Protein AF-A0A8T3LIY6-F1 (afdb_monomer_lite)

Organism: Escherichia coli (NCBI:txid562)

Structure (mmCIF, N/CA/C/O backbone):
data_AF-A0A8T3LIY6-F1
#
_entry.id   AF-A0A8T3LIY6-F1
#
loop_
_atom_site.group_PDB
_atom_site.id
_atom_site.type_symbol
_atom_site.label_atom_id
_atom_site.label_alt_id
_atom_site.label_comp_id
_atom_site.label_asym_id
_atom_site.label_entity_id
_atom_site.label_seq_id
_atom_site.pdbx_PDB_ins_code
_atom_site.Cartn_x
_atom_site.Cartn_y
_atom_site.Cartn_z
_atom_site.occupancy
_atom_site.B_iso_or_equiv
_atom_site.auth_seq_id
_atom_site.auth_comp_id
_atom_site.auth_asym_id
_atom_site.auth_atom_id
_atom_site.pdbx_PDB_model_num
ATOM 1 N N . MET A 1 1 ? 35.787 -32.618 -0.831 1.00 38.31 1 MET A N 1
ATOM 2 C CA . MET A 1 1 ? 36.709 -31.836 -1.681 1.00 38.31 1 MET A CA 1
ATOM 3 C C . MET A 1 1 ? 35.870 -31.124 -2.733 1.00 38.31 1 MET A C 1
ATOM 5 O O . MET A 1 1 ? 35.469 -31.732 -3.714 1.00 38.31 1 MET A O 1
ATOM 9 N N . THR A 1 2 ? 35.456 -29.892 -2.452 1.00 45.62 2 THR A N 1
ATOM 10 C CA . THR A 1 2 ? 34.542 -29.108 -3.298 1.00 45.62 2 THR A CA 1
ATOM 11 C C . THR A 1 2 ? 35.362 -28.308 -4.312 1.00 45.62 2 THR A C 1
ATOM 13 O O . THR A 1 2 ? 36.294 -27.618 -3.899 1.00 45.62 2 THR A O 1
ATOM 16 N N . PRO A 1 3 ? 35.074 -28.376 -5.624 1.00 53.22 3 PRO A N 1
ATOM 17 C CA . PRO A 1 3 ? 35.859 -27.639 -6.602 1.00 53.22 3 PRO A CA 1
ATOM 18 C C . PRO A 1 3 ? 35.544 -26.142 -6.496 1.00 53.22 3 PRO A C 1
ATOM 20 O O . PRO A 1 3 ? 34.393 -25.719 -6.625 1.00 53.22 3 PRO A O 1
ATOM 23 N N . LEU A 1 4 ? 36.583 -25.336 -6.269 1.00 54.59 4 LEU A N 1
ATOM 24 C CA . LEU A 1 4 ? 36.532 -23.882 -6.388 1.00 54.59 4 LEU A CA 1
ATOM 25 C C . LEU A 1 4 ? 36.185 -23.539 -7.839 1.00 54.59 4 LEU A C 1
ATOM 27 O O . LEU A 1 4 ? 36.994 -23.706 -8.752 1.00 54.59 4 LEU A O 1
ATOM 31 N N . ARG A 1 5 ? 34.946 -23.098 -8.064 1.00 58.50 5 ARG A N 1
ATOM 32 C CA . ARG A 1 5 ? 34.458 -22.676 -9.377 1.00 58.50 5 ARG A CA 1
ATOM 33 C C . ARG A 1 5 ? 35.167 -21.370 -9.754 1.00 58.50 5 ARG A C 1
ATOM 35 O O . ARG A 1 5 ? 34.716 -20.285 -9.401 1.00 58.50 5 ARG A O 1
ATOM 42 N N . VAL A 1 6 ? 36.297 -21.485 -10.451 1.00 55.72 6 VAL A N 1
ATOM 43 C CA . VAL A 1 6 ? 37.022 -20.353 -11.040 1.00 55.72 6 VAL A CA 1
AT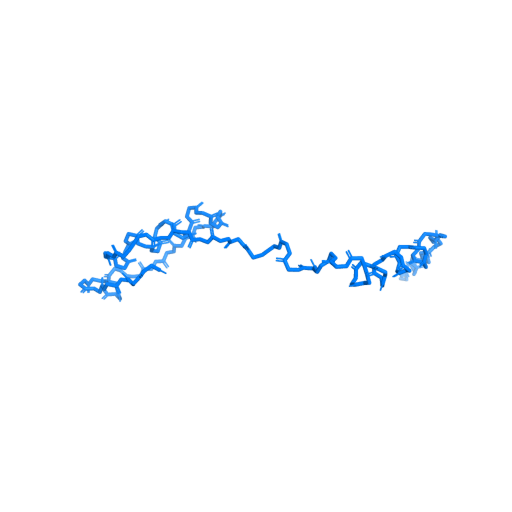OM 44 C C . VAL A 1 6 ? 36.097 -19.681 -12.051 1.00 55.72 6 VAL A C 1
ATOM 46 O O . VAL A 1 6 ? 35.826 -20.216 -13.127 1.00 55.72 6 VAL A O 1
ATOM 49 N N . PHE A 1 7 ? 35.589 -18.505 -11.690 1.00 54.84 7 PHE A N 1
ATOM 50 C CA . PHE A 1 7 ? 34.824 -17.633 -12.572 1.00 54.84 7 PHE A CA 1
ATOM 51 C C . PHE A 1 7 ? 35.753 -17.098 -13.674 1.00 54.84 7 PHE A C 1
ATOM 53 O O . PHE A 1 7 ? 36.270 -15.987 -13.601 1.00 54.84 7 PHE A O 1
ATOM 60 N N . ARG A 1 8 ? 35.965 -17.888 -14.732 1.00 59.00 8 ARG A N 1
ATOM 61 C CA . ARG A 1 8 ? 36.466 -17.380 -16.015 1.00 59.00 8 ARG A CA 1
ATOM 62 C C . ARG A 1 8 ? 35.350 -16.571 -16.659 1.00 59.00 8 ARG A C 1
ATOM 64 O O . ARG A 1 8 ? 34.590 -17.070 -17.480 1.00 59.00 8 ARG A O 1
ATOM 71 N N . LYS A 1 9 ? 35.201 -15.326 -16.227 1.00 52.31 9 LYS A N 1
ATOM 72 C CA . LYS A 1 9 ? 34.284 -14.372 -16.834 1.00 52.31 9 LYS A CA 1
ATOM 73 C C . LYS A 1 9 ? 35.179 -13.259 -17.360 1.00 52.31 9 LYS A C 1
ATOM 75 O O . LYS A 1 9 ? 35.889 -12.629 -16.594 1.00 52.31 9 LYS A O 1
ATOM 80 N N . THR A 1 10 ? 35.212 -13.066 -18.670 1.00 55.16 10 THR A N 1
ATOM 81 C CA . THR A 1 10 ? 35.884 -11.940 -19.345 1.00 55.16 10 THR A CA 1
ATOM 82 C C . THR A 1 10 ? 35.027 -10.669 -19.319 1.00 55.16 10 THR A C 1
ATOM 84 O O . THR A 1 10 ? 35.437 -9.621 -19.800 1.00 55.16 10 THR A O 1
ATOM 87 N N . THR A 1 11 ? 33.841 -10.729 -18.707 1.00 60.47 11 THR A N 1
ATOM 88 C CA . THR A 1 11 ? 32.911 -9.605 -18.559 1.00 60.47 11 THR A CA 1
ATOM 89 C C . THR A 1 11 ? 32.868 -8.873 -17.200 1.00 60.47 11 THR A C 1
ATOM 91 O O . THR A 1 11 ? 32.177 -7.859 -17.148 1.00 60.47 11 THR A O 1
ATOM 94 N N . PRO A 1 12 ? 33.546 -9.269 -16.096 1.00 64.19 12 PRO A N 1
ATOM 95 C CA . PRO A 1 12 ? 33.372 -8.630 -14.796 1.00 64.19 12 PRO A CA 1
ATOM 96 C C . PRO A 1 12 ? 34.055 -7.266 -14.768 1.00 64.19 12 PRO A C 1
ATOM 98 O O . PRO A 1 12 ? 33.486 -6.329 -14.227 1.00 64.19 12 PRO A O 1
ATOM 101 N N . LEU A 1 13 ? 35.213 -7.128 -15.423 1.00 73.06 13 LEU A N 1
ATOM 102 C CA . LEU A 1 13 ? 35.921 -5.855 -15.533 1.00 73.06 13 LEU A CA 1
ATOM 103 C C . LEU A 1 13 ? 35.130 -4.860 -16.386 1.00 73.06 13 LEU A C 1
ATOM 105 O O . LEU A 1 13 ? 34.901 -3.735 -15.967 1.00 73.06 13 LEU A O 1
ATOM 109 N N . VAL A 1 14 ? 34.644 -5.292 -17.552 1.00 77.62 14 VAL A N 1
ATOM 110 C CA . VAL A 1 14 ? 33.819 -4.446 -18.430 1.00 77.62 14 VAL A CA 1
ATOM 111 C C . VAL A 1 14 ? 32.528 -4.025 -17.725 1.00 77.62 14 VAL A C 1
ATOM 113 O O . VAL A 1 14 ? 32.125 -2.868 -17.820 1.00 77.62 14 VAL A O 1
ATOM 116 N N . ASN A 1 15 ? 31.894 -4.934 -16.980 1.00 75.75 15 ASN A N 1
ATOM 117 C CA . ASN A 1 15 ? 30.694 -4.617 -16.212 1.00 75.75 15 ASN A CA 1
ATOM 118 C C . ASN A 1 15 ? 30.993 -3.658 -15.047 1.00 75.75 15 ASN A C 1
ATOM 120 O O . ASN A 1 15 ? 30.230 -2.723 -14.829 1.00 75.75 15 ASN A O 1
ATOM 124 N N . ALA A 1 16 ? 32.118 -3.836 -14.348 1.00 76.31 16 ALA A N 1
ATOM 125 C CA . ALA A 1 16 ? 32.569 -2.936 -13.287 1.00 76.31 16 ALA A CA 1
ATOM 126 C C . ALA A 1 16 ? 32.882 -1.529 -13.819 1.00 76.31 16 ALA A C 1
ATOM 128 O O . ALA A 1 16 ? 32.460 -0.548 -13.218 1.00 76.31 16 ALA A O 1
ATOM 129 N N . ILE A 1 17 ? 33.536 -1.426 -14.982 1.00 79.62 17 ILE A N 1
ATOM 130 C CA . ILE A 1 17 ? 33.808 -0.145 -15.647 1.00 79.62 17 ILE A CA 1
ATOM 131 C C . ILE A 1 17 ? 32.492 0.550 -16.007 1.00 79.62 17 ILE A C 1
ATOM 133 O O . ILE A 1 17 ? 32.296 1.711 -15.659 1.00 79.62 17 ILE A O 1
ATOM 137 N N . ARG A 1 18 ? 31.545 -0.162 -16.630 1.00 75.88 18 ARG A N 1
ATOM 138 C CA . ARG A 1 18 ? 30.221 0.396 -16.959 1.00 75.88 18 ARG A CA 1
ATOM 139 C C . ARG A 1 18 ? 29.476 0.883 -15.714 1.00 75.88 18 ARG A C 1
ATOM 141 O O . ARG A 1 18 ? 28.951 1.990 -15.725 1.00 75.88 18 ARG A O 1
ATOM 148 N N . LEU A 1 19 ? 29.490 0.102 -14.634 1.00 72.50 19 LEU A N 1
ATOM 149 C CA . LEU A 1 19 ? 28.892 0.475 -13.347 1.00 72.50 19 LEU A CA 1
ATOM 150 C C . LEU A 1 19 ? 29.593 1.677 -12.692 1.00 72.50 19 LEU A C 1
ATOM 152 O O . LEU A 1 19 ? 28.920 2.507 -12.095 1.00 72.50 19 LEU A O 1
ATOM 156 N N . SER A 1 20 ? 30.915 1.813 -12.831 1.00 74.38 20 SER A N 1
ATOM 157 C CA . SER A 1 20 ? 31.660 2.980 -12.328 1.00 74.38 20 SER A CA 1
ATOM 158 C C . SER A 1 20 ? 31.442 4.255 -13.148 1.00 74.38 20 SER A C 1
ATOM 160 O O . SER A 1 20 ? 31.653 5.350 -12.637 1.00 7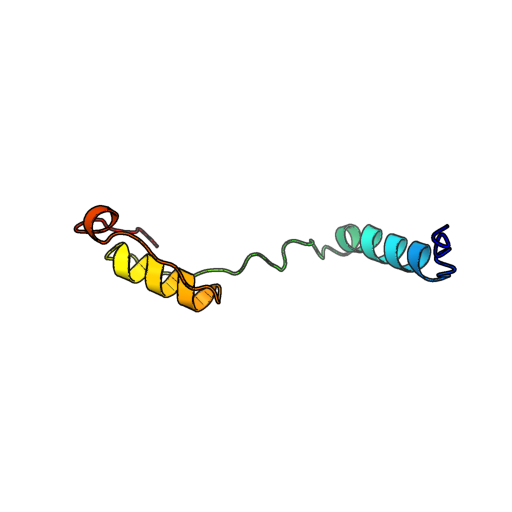4.38 20 SER A O 1
ATOM 162 N N . LEU A 1 21 ? 30.998 4.124 -14.403 1.00 74.94 21 LEU A N 1
ATOM 163 C CA . LEU A 1 21 ? 30.679 5.246 -15.290 1.00 74.94 21 LEU A CA 1
ATOM 164 C C . LEU A 1 21 ? 29.207 5.693 -15.187 1.00 74.94 21 LEU A C 1
ATOM 166 O O . LEU A 1 21 ? 28.887 6.794 -15.626 1.00 74.94 21 LEU A O 1
ATOM 170 N N . LEU A 1 22 ? 28.318 4.894 -14.579 1.00 67.50 22 LEU A N 1
ATOM 171 C CA . LEU A 1 22 ? 26.922 5.278 -14.294 1.00 67.50 22 LEU A CA 1
ATOM 172 C C . LEU A 1 22 ? 26.804 6.605 -13.508 1.00 67.50 22 LEU A C 1
ATOM 174 O O . LEU A 1 22 ? 26.046 7.475 -13.944 1.00 67.50 22 LEU A O 1
ATOM 178 N N . PRO A 1 23 ? 27.575 6.816 -12.418 1.00 64.75 23 PRO A N 1
ATOM 179 C CA . PRO A 1 23 ? 27.587 8.081 -11.684 1.00 64.75 23 PRO A CA 1
ATOM 180 C C . PRO A 1 23 ? 28.017 9.275 -12.544 1.00 64.75 23 PRO A C 1
ATOM 182 O O . PRO A 1 23 ? 27.503 10.375 -12.362 1.00 64.75 23 PRO A O 1
ATOM 185 N N . LEU A 1 24 ? 28.929 9.062 -13.502 1.00 65.25 24 LEU A N 1
ATOM 186 C CA . LEU A 1 24 ? 29.431 10.110 -14.397 1.00 65.25 24 LEU A CA 1
ATOM 187 C C . LEU A 1 24 ? 28.393 10.514 -15.458 1.00 65.25 24 LEU A C 1
ATOM 189 O O . LEU A 1 24 ? 28.365 11.662 -15.885 1.00 65.25 24 LEU A O 1
ATOM 193 N N . ALA A 1 25 ? 27.505 9.593 -15.842 1.00 63.88 25 ALA A N 1
ATOM 194 C CA . ALA A 1 25 ? 26.382 9.850 -16.745 1.00 63.88 25 ALA A CA 1
ATOM 195 C C . ALA A 1 25 ? 25.155 10.473 -16.042 1.00 63.88 25 ALA A C 1
ATOM 197 O O . ALA A 1 25 ? 24.095 10.585 -16.654 1.00 63.88 25 ALA A O 1
ATOM 198 N N . GLY A 1 26 ? 25.257 10.828 -14.753 1.00 62.44 26 GLY A N 1
ATOM 199 C CA . GLY A 1 26 ? 24.127 11.325 -13.956 1.00 62.44 26 GLY A CA 1
ATOM 200 C C . GLY A 1 26 ? 23.062 10.263 -13.650 1.00 62.44 26 GLY A C 1
ATOM 201 O O . GLY A 1 26 ? 22.035 10.568 -13.045 1.00 62.44 26 GLY A O 1
ATOM 202 N N . LEU A 1 27 ? 23.305 9.005 -14.026 1.00 61.81 27 LEU A N 1
ATOM 203 C CA . LEU A 1 27 ? 22.439 7.870 -13.733 1.00 61.81 27 LEU A CA 1
ATOM 204 C C . LEU A 1 27 ? 22.782 7.354 -12.333 1.00 61.81 27 LEU A C 1
ATOM 206 O O . LEU A 1 27 ? 23.531 6.395 -12.151 1.00 61.81 27 LEU A O 1
ATOM 210 N N . SER A 1 28 ? 22.263 8.051 -11.323 1.00 59.75 28 SER A N 1
ATOM 211 C CA . SER A 1 28 ? 22.352 7.618 -9.930 1.00 59.75 28 SER A CA 1
ATOM 212 C C . SER A 1 28 ? 21.657 6.264 -9.746 1.00 59.75 28 SER A C 1
ATOM 214 O O . SER A 1 28 ? 20.565 6.038 -10.266 1.00 59.75 28 SER A O 1
ATOM 216 N N . PHE A 1 29 ? 22.241 5.385 -8.924 1.00 58.75 29 PHE A N 1
ATOM 217 C CA . PHE A 1 29 ? 21.627 4.120 -8.487 1.00 58.75 29 PHE A CA 1
ATOM 218 C C . PHE A 1 29 ? 20.324 4.315 -7.683 1.00 58.75 29 PHE A C 1
ATOM 220 O O . PHE A 1 29 ? 19.688 3.345 -7.283 1.00 58.75 29 PHE A O 1
ATOM 227 N N . SER A 1 30 ? 19.895 5.562 -7.469 1.00 55.19 30 SER A N 1
ATOM 228 C CA . SER A 1 30 ? 18.675 5.938 -6.753 1.00 55.19 30 SER A CA 1
ATOM 2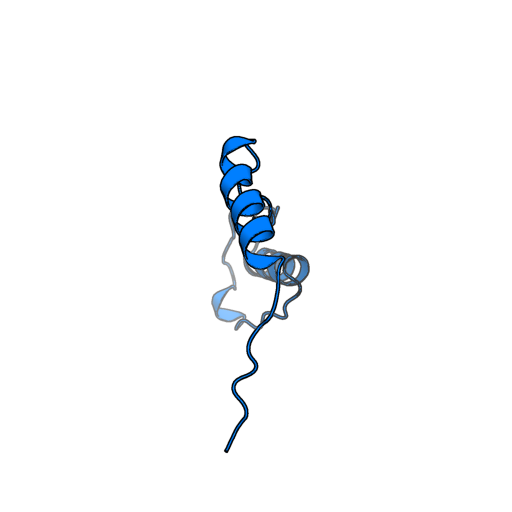29 C C . SER A 1 30 ? 17.356 5.573 -7.460 1.00 55.19 30 SER A C 1
ATOM 231 O O . SER A 1 30 ? 16.289 5.926 -6.961 1.00 55.19 30 SER A O 1
ATOM 233 N N . ALA A 1 31 ? 17.381 4.867 -8.594 1.00 54.50 31 ALA A N 1
ATOM 234 C CA . ALA A 1 31 ? 16.183 4.522 -9.369 1.00 54.50 31 ALA A CA 1
ATOM 235 C C . ALA A 1 31 ? 15.278 3.445 -8.728 1.00 54.50 31 ALA A C 1
ATOM 237 O O . ALA A 1 31 ? 14.311 3.017 -9.351 1.00 54.50 31 ALA A O 1
ATOM 238 N N . PHE A 1 32 ? 15.570 2.996 -7.503 1.00 54.41 32 PHE A N 1
ATOM 239 C CA . PHE A 1 32 ? 14.782 1.973 -6.808 1.00 54.41 32 PHE A CA 1
ATOM 240 C C . PHE A 1 32 ? 14.284 2.413 -5.424 1.00 54.41 32 PHE A C 1
ATOM 242 O O . PHE A 1 32 ? 14.076 1.591 -4.537 1.00 54.41 32 PHE A O 1
ATOM 249 N N . ALA A 1 33 ? 14.076 3.714 -5.218 1.00 56.28 33 ALA A N 1
ATOM 250 C CA . ALA A 1 33 ? 13.182 4.160 -4.157 1.00 56.28 33 ALA A CA 1
ATOM 251 C C . ALA A 1 33 ? 11.750 4.063 -4.695 1.00 56.28 33 ALA A C 1
ATOM 253 O O . ALA A 1 33 ? 11.318 4.909 -5.477 1.00 56.28 33 ALA A O 1
ATOM 254 N N . ALA A 1 34 ? 11.030 3.003 -4.328 1.00 65.06 34 ALA A N 1
ATOM 255 C CA . ALA A 1 34 ? 9.618 2.892 -4.659 1.00 65.06 34 ALA A CA 1
ATOM 256 C C . ALA A 1 34 ? 8.882 4.038 -3.942 1.00 65.06 34 ALA A C 1
ATOM 258 O O . ALA A 1 34 ? 8.777 4.038 -2.716 1.00 65.06 34 ALA A O 1
ATOM 259 N N . GLN A 1 35 ? 8.452 5.059 -4.689 1.00 67.56 35 GLN A N 1
ATOM 260 C CA . GLN A 1 35 ? 7.678 6.164 -4.131 1.00 67.56 35 GLN A CA 1
ATOM 261 C C . GLN A 1 35 ? 6.321 5.622 -3.698 1.00 67.56 35 GLN A C 1
ATOM 263 O O . GLN A 1 35 ? 5.459 5.345 -4.529 1.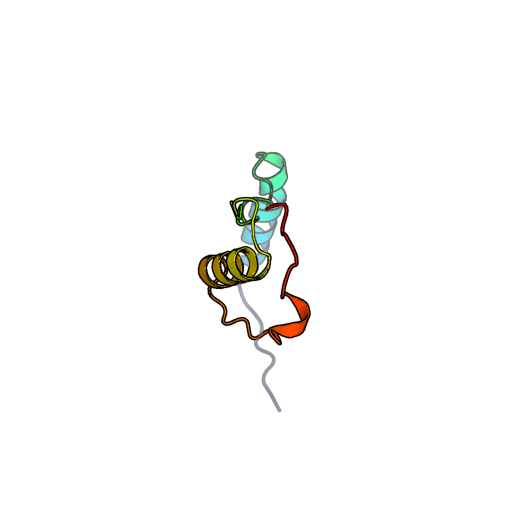00 67.56 35 GLN A O 1
ATOM 268 N N . VAL A 1 36 ? 6.143 5.450 -2.391 1.00 76.31 36 VAL A N 1
ATOM 269 C CA . VAL A 1 36 ? 4.871 4.999 -1.837 1.00 76.31 36 VAL A CA 1
ATOM 270 C C . VAL A 1 36 ? 4.025 6.230 -1.544 1.00 76.31 36 VAL A C 1
ATOM 272 O O . VAL A 1 36 ? 4.303 6.973 -0.609 1.00 76.31 36 VAL A O 1
ATOM 275 N N . ASN A 1 37 ? 3.013 6.472 -2.374 1.00 84.12 37 ASN A N 1
ATOM 276 C CA . ASN A 1 37 ? 2.042 7.534 -2.138 1.00 84.12 37 ASN A CA 1
ATOM 277 C C . ASN A 1 37 ? 0.887 6.983 -1.293 1.00 84.12 37 ASN A C 1
ATOM 279 O O . ASN A 1 37 ? -0.011 6.319 -1.816 1.00 84.12 37 ASN A O 1
ATOM 283 N N . ILE A 1 38 ? 0.933 7.233 0.014 1.00 86.69 38 ILE A N 1
ATOM 284 C CA . ILE A 1 38 ? -0.116 6.859 0.964 1.00 86.69 38 ILE A CA 1
ATOM 285 C C . ILE A 1 38 ? -0.813 8.139 1.407 1.00 86.69 38 ILE A C 1
ATOM 287 O O . ILE A 1 38 ? -0.171 9.104 1.807 1.00 86.69 38 ILE A O 1
ATOM 291 N N . ALA A 1 39 ? -2.141 8.163 1.323 1.00 86.50 39 ALA A N 1
ATOM 292 C CA . ALA A 1 39 ? -2.901 9.305 1.810 1.00 86.50 39 ALA A CA 1
ATOM 293 C C . ALA A 1 39 ? -2.887 9.336 3.353 1.00 86.50 39 ALA A C 1
ATOM 295 O O . ALA A 1 39 ? -3.044 8.275 3.969 1.00 86.50 39 ALA A O 1
ATOM 296 N N . PRO A 1 40 ? -2.792 10.523 3.982 1.00 89.00 40 PRO A N 1
ATOM 297 C CA . PRO A 1 40 ? -2.979 10.660 5.420 1.00 89.00 40 PRO A CA 1
ATOM 298 C C . PRO A 1 40 ? -4.317 10.059 5.864 1.00 89.00 40 PRO A C 1
ATOM 300 O O . PRO A 1 40 ? -5.335 10.186 5.174 1.00 89.00 40 PRO A O 1
ATOM 303 N N . GLY A 1 41 ? -4.337 9.396 7.015 1.00 90.88 41 GLY A N 1
ATOM 304 C CA . GLY A 1 41 ? -5.535 8.719 7.501 1.00 90.88 41 GLY A CA 1
ATOM 305 C C . GLY A 1 41 ? -5.246 7.734 8.622 1.00 90.88 41 GLY A C 1
ATOM 306 O O . GLY A 1 41 ? -4.265 7.875 9.343 1.00 90.88 41 GLY A O 1
ATOM 307 N N . SER A 1 42 ? -6.097 6.719 8.794 1.00 92.00 42 SER A N 1
ATOM 308 C CA . SER A 1 42 ? -5.863 5.695 9.817 1.00 92.00 42 SER A CA 1
ATOM 309 C C . SER A 1 42 ? -4.598 4.886 9.524 1.00 92.00 42 SER A C 1
ATOM 311 O O . SER A 1 42 ? -4.344 4.484 8.384 1.00 92.00 42 SER A O 1
ATOM 313 N N . LEU A 1 43 ? -3.819 4.613 10.573 1.00 92.62 43 LEU A N 1
ATOM 314 C CA . LEU A 1 43 ? -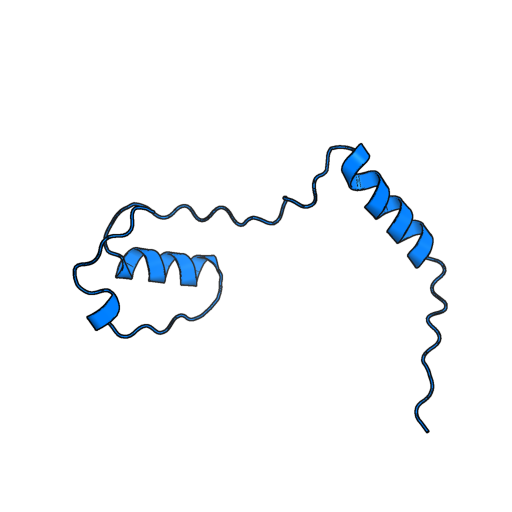2.566 3.868 10.458 1.00 92.62 43 LEU A CA 1
ATOM 315 C C . LEU A 1 43 ? -2.790 2.458 9.887 1.00 92.62 43 LEU A C 1
ATOM 317 O O . LEU A 1 43 ? -2.008 2.006 9.057 1.00 92.62 43 LEU A O 1
ATOM 321 N N . ASP A 1 44 ? -3.894 1.799 10.249 1.00 91.56 44 ASP A N 1
ATOM 322 C CA . ASP A 1 44 ? -4.293 0.503 9.683 1.00 91.56 44 ASP A CA 1
ATOM 323 C C . ASP A 1 44 ? -4.408 0.536 8.154 1.00 91.56 44 ASP A C 1
ATOM 325 O O . ASP A 1 44 ? -3.921 -0.356 7.456 1.00 91.56 44 ASP A O 1
ATOM 329 N N . LYS A 1 45 ? -5.031 1.591 7.615 1.00 90.06 45 LYS A N 1
ATOM 330 C CA . LYS A 1 45 ? -5.235 1.746 6.173 1.00 90.06 45 LYS A CA 1
ATOM 331 C C . LYS A 1 45 ? -3.911 2.015 5.462 1.00 90.06 45 LYS A C 1
ATOM 333 O O . LYS A 1 45 ? -3.663 1.420 4.415 1.00 90.06 45 LYS A O 1
ATOM 338 N N . ALA A 1 46 ? -3.062 2.855 6.052 1.00 92.56 46 ALA A N 1
ATOM 339 C CA . ALA A 1 46 ? -1.730 3.155 5.538 1.00 92.56 46 ALA A CA 1
ATOM 340 C C . ALA A 1 46 ? -0.845 1.900 5.473 1.00 92.56 46 ALA A C 1
ATOM 342 O O . ALA A 1 46 ? -0.264 1.602 4.433 1.00 92.56 46 ALA A O 1
ATOM 343 N N . LEU A 1 47 ? -0.802 1.108 6.547 1.00 91.94 47 LEU A N 1
ATOM 344 C CA . LEU A 1 47 ? -0.009 -0.122 6.602 1.00 91.94 47 LEU A CA 1
ATOM 345 C C . LEU A 1 47 ? -0.481 -1.170 5.592 1.00 91.94 47 LEU A C 1
ATOM 347 O O . LEU A 1 47 ? 0.344 -1.810 4.940 1.00 91.94 47 LEU A O 1
ATOM 351 N N . ASN A 1 48 ? -1.795 -1.312 5.412 1.00 90.31 48 ASN A N 1
ATOM 352 C CA . ASN A 1 48 ? -2.344 -2.222 4.412 1.00 90.31 48 ASN A CA 1
ATOM 353 C C . ASN A 1 48 ? -1.987 -1.780 2.979 1.00 90.31 48 ASN A C 1
ATOM 355 O O . ASN A 1 48 ? -1.612 -2.601 2.145 1.00 90.31 48 ASN A O 1
ATOM 359 N N . GLN A 1 49 ? -2.040 -0.474 2.699 1.00 89.88 49 GLN A N 1
ATOM 360 C CA . GLN A 1 49 ? -1.616 0.083 1.409 1.00 89.88 49 GLN A CA 1
ATOM 361 C C . GLN A 1 49 ? -0.113 -0.093 1.173 1.00 89.88 49 GLN A C 1
ATOM 363 O O . GLN A 1 49 ? 0.295 -0.444 0.067 1.00 89.88 49 GLN A O 1
ATOM 368 N N . TYR A 1 50 ? 0.704 0.085 2.211 1.00 89.75 50 TYR A N 1
ATOM 369 C CA . TYR A 1 50 ? 2.144 -0.131 2.140 1.00 89.75 50 TYR A CA 1
ATOM 370 C C . TYR A 1 50 ? 2.495 -1.595 1.849 1.00 89.75 50 TYR A C 1
ATOM 372 O O . TYR A 1 50 ? 3.329 -1.869 0.986 1.00 89.75 50 TYR A O 1
ATOM 380 N N . ALA A 1 51 ? 1.839 -2.536 2.533 1.00 90.88 51 ALA A N 1
ATOM 381 C CA . ALA A 1 51 ? 2.030 -3.970 2.331 1.00 90.88 51 ALA A CA 1
ATOM 382 C C . ALA A 1 51 ? 1.634 -4.396 0.905 1.00 90.88 51 ALA A C 1
ATOM 384 O O . ALA A 1 51 ? 2.405 -5.074 0.223 1.00 90.88 51 ALA A O 1
ATOM 385 N N . ALA A 1 52 ? 0.485 -3.911 0.418 1.00 89.00 52 ALA A N 1
ATOM 386 C CA . ALA A 1 52 ? 0.023 -4.149 -0.949 1.00 89.00 52 ALA A CA 1
ATOM 387 C C . ALA A 1 52 ? 0.987 -3.577 -2.003 1.00 89.00 52 ALA A C 1
ATOM 389 O O . ALA A 1 52 ? 1.294 -4.251 -2.983 1.00 89.00 52 ALA A O 1
ATOM 390 N N . HIS A 1 53 ? 1.499 -2.362 -1.788 1.00 87.88 53 HIS A N 1
ATOM 391 C CA . HIS A 1 53 ? 2.453 -1.721 -2.696 1.00 87.88 53 HIS A CA 1
ATOM 392 C C . HIS A 1 53 ? 3.817 -2.422 -2.709 1.00 87.88 53 HIS A C 1
ATOM 394 O O . HIS A 1 53 ? 4.459 -2.544 -3.748 1.00 87.88 53 HIS A O 1
ATOM 400 N N . SER A 1 54 ? 4.262 -2.894 -1.549 1.00 86.81 54 SER A N 1
ATOM 401 C CA . SER A 1 54 ? 5.578 -3.510 -1.381 1.00 86.81 54 SER A CA 1
ATOM 402 C C . SER A 1 54 ? 5.588 -5.011 -1.693 1.00 86.81 54 SER A C 1
ATOM 404 O O . SER A 1 54 ? 6.651 -5.628 -1.693 1.00 86.81 54 SER A O 1
ATOM 406 N N . GLY A 1 55 ? 4.420 -5.610 -1.954 1.00 89.44 55 GLY A N 1
ATOM 407 C CA . GLY A 1 55 ? 4.290 -7.011 -2.351 1.00 89.44 55 GLY A CA 1
ATOM 408 C C . GLY A 1 55 ? 4.573 -8.016 -1.232 1.00 89.44 55 GLY A C 1
ATOM 409 O O . GLY A 1 55 ? 4.925 -9.158 -1.522 1.00 89.44 55 GLY A O 1
ATOM 410 N N . PHE A 1 56 ? 4.432 -7.616 0.035 1.00 88.38 56 PHE A N 1
ATOM 411 C CA . PHE A 1 56 ? 4.613 -8.508 1.182 1.00 88.38 56 PHE A CA 1
ATOM 412 C C . PHE A 1 56 ? 3.362 -8.559 2.062 1.00 88.38 56 PHE A C 1
ATOM 414 O O . PHE A 1 56 ? 2.547 -7.642 2.080 1.00 88.38 56 PHE A O 1
ATOM 421 N N . THR A 1 57 ? 3.212 -9.649 2.817 1.00 89.31 57 THR A N 1
ATOM 422 C CA . THR A 1 57 ? 2.139 -9.777 3.811 1.00 89.31 57 THR A CA 1
ATOM 423 C C . THR A 1 57 ? 2.610 -9.210 5.145 1.00 89.31 57 THR A C 1
ATOM 425 O O . THR A 1 57 ? 3.607 -9.669 5.699 1.00 89.31 57 THR A O 1
ATOM 428 N N . LEU A 1 58 ? 1.891 -8.213 5.658 1.00 89.38 58 LEU A N 1
ATOM 429 C CA . LEU A 1 58 ? 2.122 -7.618 6.971 1.00 89.38 58 LEU A CA 1
ATOM 430 C C . LEU A 1 58 ? 1.066 -8.141 7.953 1.00 89.38 58 LEU A C 1
ATOM 432 O O . LEU A 1 58 ? -0.126 -8.054 7.671 1.00 89.38 58 LEU A O 1
ATOM 436 N N . SER A 1 59 ? 1.491 -8.634 9.116 1.00 89.69 59 SER A N 1
ATOM 437 C CA . SER A 1 59 ? 0.597 -8.954 10.234 1.00 89.69 59 SER A CA 1
ATOM 438 C C . SER A 1 59 ? 0.965 -8.077 11.421 1.00 89.69 59 SER A C 1
ATOM 440 O O . SER A 1 59 ? 2.101 -8.117 11.891 1.00 89.69 59 SER A O 1
ATOM 442 N N . VAL A 1 60 ? 0.011 -7.284 11.900 1.00 86.88 60 VAL A N 1
ATOM 443 C CA . VAL A 1 60 ? 0.187 -6.382 13.044 1.00 86.88 60 VAL A CA 1
ATOM 444 C C . VAL A 1 60 ? -0.958 -6.622 14.011 1.00 86.88 60 VAL A C 1
ATOM 446 O O . VAL A 1 60 ? -2.100 -6.805 13.591 1.00 86.88 60 VAL A O 1
ATOM 449 N N . ASP A 1 61 ? -0.659 -6.623 15.305 1.00 92.19 61 ASP A N 1
ATOM 450 C CA . ASP A 1 61 ? -1.701 -6.641 16.321 1.00 92.19 61 ASP A CA 1
ATOM 451 C C . ASP A 1 61 ? -2.529 -5.344 16.252 1.00 92.19 61 ASP A C 1
ATOM 453 O O . ASP A 1 61 ? -1.989 -4.237 16.302 1.00 92.19 61 ASP A O 1
ATOM 457 N N . ALA A 1 62 ? 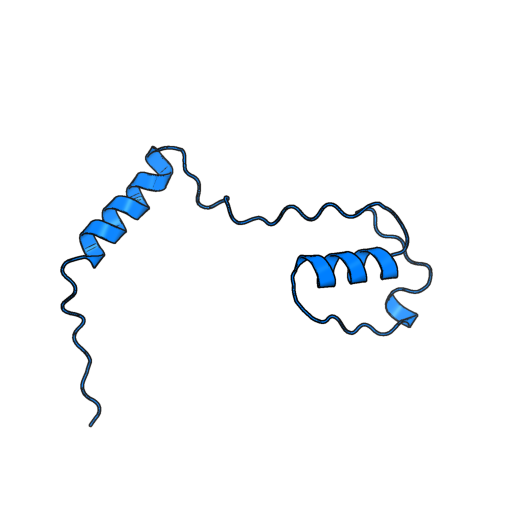-3.852 -5.480 16.143 1.00 86.06 62 ALA A N 1
ATOM 458 C CA . ALA A 1 62 ? -4.749 -4.351 15.906 1.00 86.06 62 ALA A CA 1
ATOM 459 C C . ALA A 1 62 ? -4.793 -3.350 17.074 1.00 86.06 62 ALA A C 1
ATOM 461 O O . ALA A 1 62 ? -5.256 -2.224 16.898 1.00 86.06 62 ALA A O 1
ATOM 462 N N . SER A 1 63 ? -4.342 -3.718 18.279 1.00 91.44 63 SER A N 1
ATOM 463 C CA . SER A 1 63 ? -4.262 -2.764 19.390 1.00 91.44 63 SER A CA 1
ATOM 464 C C . SER A 1 63 ? -3.138 -1.742 19.193 1.00 91.44 63 SER A C 1
ATOM 466 O O . SER A 1 63 ? -3.250 -0.617 19.680 1.00 91.44 63 SER A O 1
ATOM 468 N N . LEU A 1 64 ? -2.093 -2.083 18.426 1.00 90.81 64 LEU A N 1
ATOM 469 C CA . LEU A 1 64 ? -0.963 -1.185 18.167 1.00 90.81 64 LEU A CA 1
ATOM 470 C C . LEU A 1 64 ? -1.312 -0.043 17.207 1.00 90.81 64 LEU A C 1
ATOM 472 O O . LEU A 1 64 ? -0.648 1.000 17.250 1.00 90.81 64 LEU A O 1
ATOM 476 N N . THR A 1 65 ? -2.318 -0.239 16.357 1.00 91.69 65 THR A N 1
ATOM 477 C CA . THR A 1 65 ? -2.727 0.676 15.280 1.00 91.69 65 THR A CA 1
ATOM 478 C C . THR A 1 65 ? -4.052 1.379 15.565 1.00 91.69 65 THR A C 1
ATOM 480 O O . THR A 1 65 ? -4.282 2.478 15.054 1.00 91.69 65 THR A O 1
ATOM 483 N N . ARG A 1 66 ? -4.888 0.812 16.447 1.00 90.69 66 ARG A N 1
ATOM 484 C CA . ARG A 1 66 ? -6.201 1.361 16.804 1.00 90.69 66 ARG A CA 1
ATOM 485 C C . ARG A 1 66 ? -6.115 2.823 17.239 1.00 90.69 66 ARG A C 1
ATOM 487 O O . ARG A 1 66 ? -5.410 3.174 18.181 1.00 90.69 66 ARG A O 1
ATOM 494 N N . GLY A 1 67 ? -6.890 3.669 16.563 1.00 92.25 67 GLY A N 1
ATOM 495 C CA . GLY A 1 67 ? -6.990 5.101 16.858 1.00 92.25 67 GLY A CA 1
ATOM 496 C C . GLY A 1 67 ? -5.771 5.928 16.436 1.00 92.25 67 GLY A C 1
ATOM 497 O O . GLY A 1 67 ? -5.784 7.141 16.625 1.00 92.25 67 GLY A O 1
ATOM 498 N N . LYS A 1 68 ? -4.736 5.311 15.851 1.00 93.56 68 LYS A N 1
ATOM 499 C CA . LYS A 1 68 ? -3.557 6.024 15.354 1.00 93.56 68 LYS A CA 1
ATOM 500 C C . LYS A 1 68 ? -3.756 6.497 13.924 1.00 93.56 68 LYS A C 1
ATOM 502 O O . LYS A 1 68 ? -4.482 5.892 13.132 1.00 93.56 68 LYS A O 1
ATOM 507 N N . GLN A 1 69 ? -3.068 7.582 13.598 1.00 94.38 69 GLN A N 1
ATOM 508 C CA . GLN A 1 69 ? -3.072 8.187 12.274 1.00 94.38 69 GLN A CA 1
ATOM 509 C C . GLN A 1 69 ? -1.685 8.060 11.636 1.00 94.38 69 GLN A C 1
ATOM 511 O O . GLN A 1 69 ? -0.678 8.110 12.342 1.00 94.38 69 GLN A O 1
ATOM 516 N N . SER A 1 70 ? -1.646 7.890 10.316 1.00 91.44 70 SER A N 1
ATOM 517 C CA . SER A 1 70 ? -0.454 8.100 9.494 1.00 91.44 70 SER A CA 1
ATOM 518 C C . SER A 1 70 ? -0.579 9.431 8.762 1.00 91.44 70 SER A C 1
ATOM 520 O O . SER A 1 70 ? -1.670 9.797 8.321 1.00 91.44 70 SER A O 1
ATOM 522 N N . ASN A 1 71 ? 0.546 10.114 8.572 1.00 90.88 71 ASN A N 1
ATOM 523 C CA . ASN A 1 71 ? 0.629 11.334 7.766 1.00 90.88 71 ASN A CA 1
ATOM 524 C C . ASN A 1 71 ? 0.857 11.044 6.270 1.00 90.88 71 ASN A C 1
ATOM 526 O O . ASN A 1 71 ? 1.104 11.977 5.510 1.00 90.88 71 ASN A O 1
ATOM 530 N N . GLY A 1 72 ? 0.775 9.771 5.872 1.00 79.69 72 GLY A N 1
ATOM 531 C CA . GLY A 1 72 ? 1.239 9.263 4.582 1.00 79.69 72 GLY A CA 1
ATOM 532 C C . GLY A 1 72 ? 2.526 8.501 4.782 1.00 79.69 72 GLY A C 1
ATOM 533 O O . GLY A 1 72 ? 3.579 9.014 4.352 1.00 79.69 72 GLY A O 1
#

Foldseek 3Di:
DDDDPPPPDPCPVVVVVVVVCCVVVVNDPPPPPPPQDDAKDQPVRRVVSVCVSVVHDDDDDVVVRPPDIDND

Secondary structure (DSSP, 8-state):
---------SSHHHHHHHHHHTTTTT--GGGG-------SEEHHHHHHHHHHHHT------HHHHTT-EE--

InterPro domains:
  IPR010916 TonB box, conserved site [PS00430] (1-63)

Radius of gyration: 21.82 Å; chains: 1; bounding box: 44×43×39 Å

Sequence (72 aa):
MTPLRVFRKTTPLVNAIRLSLLPLAGLSFSAFAAQVNIAPGSLDKALNQYAAHSGFTLSVDASLTRGKQSNG

pLDDT: mean 76.33, std 15.19, range [38.31, 94.38]